Protein AF-X0P9U1-F1 (afdb_monomer_lite)

Organism: NCBI:txid1423743

InterPro domains:
  IPR007561 Cell division protein SepF/SepF-related [PF04472] (2-61)
  IPR023052 Cell division protein SepF [PTHR35798] (2-62)
  IPR038594 SepF-like superfamily [G3DSA:3.30.110.150] (1-63)

Secondary structure (DSSP, 8-state):
-HHHHHHHHTT--EEEE-TTS-HHHHHHHHHHHHHHHHHTT-EEEEEETTEEEEE-TT-----

Radius of gyration: 11.16 Å; chains: 1; bounding box: 24×28×28 Å

Sequence (63 aa):
MDTIAEKLLDDNAVIIKLDKLDIKSAERMVDFLNGVLFAIHGNINRLDKNIFICSPKNFKVTK

Structure (mmCIF, N/CA/C/O backbone):
data_AF-X0P9U1-F1
#
_entry.id   AF-X0P9U1-F1
#
loop_
_atom_site.group_PDB
_atom_site.id
_atom_site.type_symbol
_atom_site.label_atom_id
_atom_site.label_alt_id
_atom_site.label_comp_id
_atom_site.label_asym_id
_atom_site.label_entity_id
_atom_site.label_seq_id
_atom_site.pdbx_PDB_ins_code
_atom_site.Cartn_x
_atom_site.Cartn_y
_atom_site.Cartn_z
_atom_site.occupancy
_atom_site.B_iso_or_equiv
_atom_site.auth_seq_id
_atom_site.auth_comp_id
_atom_site.auth_asym_id
_atom_site.auth_atom_id
_atom_site.pdbx_PDB_model_num
ATOM 1 N N . MET A 1 1 ? -3.353 6.074 -5.479 1.00 57.81 1 MET A N 1
ATOM 2 C CA . MET A 1 1 ? -2.801 5.473 -4.243 1.00 57.81 1 MET A CA 1
ATOM 3 C C . MET A 1 1 ? -3.821 5.559 -3.126 1.00 57.81 1 MET A C 1
ATOM 5 O O . MET A 1 1 ? -4.019 4.557 -2.451 1.00 57.81 1 MET A O 1
ATOM 9 N N . ASP A 1 2 ? -4.516 6.689 -3.031 1.00 66.06 2 ASP A N 1
ATOM 10 C CA . ASP A 1 2 ? -5.594 6.970 -2.075 1.00 66.06 2 ASP A CA 1
ATOM 11 C C . ASP A 1 2 ? -6.586 5.806 -1.937 1.00 66.06 2 ASP A C 1
ATOM 13 O O . ASP A 1 2 ? -6.790 5.309 -0.840 1.00 66.06 2 ASP A O 1
ATOM 17 N N . THR A 1 3 ? -7.022 5.202 -3.046 1.00 82.81 3 THR A N 1
ATOM 18 C CA . THR A 1 3 ? -7.966 4.069 -3.018 1.00 82.81 3 THR A CA 1
ATOM 19 C C . THR A 1 3 ? -7.427 2.780 -2.374 1.00 82.81 3 THR A C 1
ATOM 21 O O . THR A 1 3 ? -8.209 1.962 -1.900 1.00 82.81 3 THR A O 1
ATOM 24 N N . ILE A 1 4 ? -6.108 2.532 -2.379 1.00 87.50 4 ILE A N 1
ATOM 25 C CA . ILE A 1 4 ? -5.536 1.350 -1.700 1.00 87.50 4 ILE A CA 1
ATOM 26 C C . ILE A 1 4 ? -5.465 1.613 -0.197 1.00 87.50 4 ILE A C 1
ATOM 28 O O . ILE A 1 4 ? -5.811 0.736 0.588 1.00 87.50 4 ILE A O 1
ATOM 32 N N . ALA A 1 5 ? -5.041 2.818 0.191 1.00 88.69 5 ALA A N 1
ATOM 33 C CA . ALA A 1 5 ? -4.980 3.216 1.590 1.00 88.69 5 ALA A CA 1
ATOM 34 C C . ALA A 1 5 ? -6.380 3.269 2.221 1.00 88.69 5 ALA A C 1
ATOM 36 O O . ALA A 1 5 ? -6.567 2.710 3.293 1.00 88.69 5 ALA A O 1
ATOM 37 N N . GLU A 1 6 ? -7.366 3.843 1.526 1.00 91.50 6 GLU A N 1
ATOM 38 C CA . GLU A 1 6 ? -8.778 3.857 1.938 1.00 91.50 6 GLU A CA 1
ATOM 39 C C . GLU A 1 6 ? -9.310 2.440 2.160 1.00 91.50 6 GLU A C 1
ATOM 41 O O . GLU A 1 6 ? -9.818 2.137 3.232 1.00 91.50 6 GLU A O 1
ATOM 46 N N . LYS A 1 7 ? -9.096 1.522 1.208 1.00 92.12 7 LYS A N 1
ATOM 47 C CA . LYS A 1 7 ? -9.517 0.122 1.373 1.00 92.12 7 LYS A CA 1
ATOM 48 C C . LYS A 1 7 ? -8.900 -0.539 2.601 1.00 92.12 7 LYS A C 1
ATOM 50 O O . LYS A 1 7 ? -9.598 -1.256 3.309 1.00 92.12 7 LYS A O 1
ATOM 55 N N . LEU A 1 8 ? -7.610 -0.306 2.838 1.00 90.31 8 LEU A N 1
ATOM 56 C CA . LEU A 1 8 ? -6.911 -0.847 4.001 1.00 90.31 8 LEU A CA 1
ATOM 57 C C . LEU A 1 8 ? -7.420 -0.236 5.316 1.00 90.31 8 LEU A C 1
ATOM 59 O O . LEU A 1 8 ? -7.468 -0.943 6.318 1.00 90.31 8 LEU A O 1
ATOM 63 N N 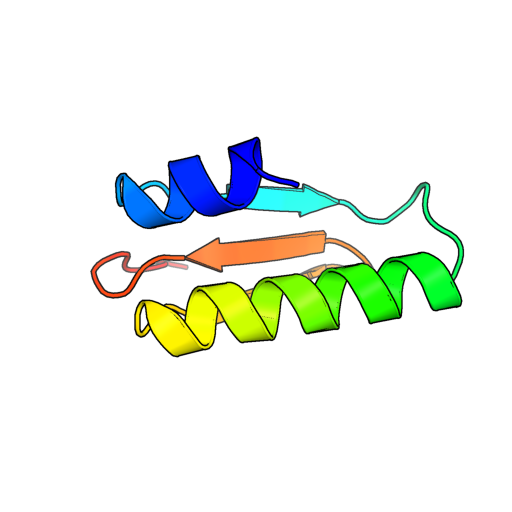. LEU A 1 9 ? -7.805 1.042 5.315 1.00 90.12 9 LEU A N 1
ATOM 64 C CA . LEU A 1 9 ? -8.431 1.718 6.457 1.00 90.12 9 LEU A CA 1
ATOM 65 C C . LEU A 1 9 ? -9.853 1.205 6.723 1.00 90.12 9 LEU A C 1
ATOM 67 O O . LEU A 1 9 ? -10.236 1.076 7.880 1.00 90.12 9 LEU A O 1
ATOM 71 N N . ASP A 1 10 ? -10.585 0.830 5.674 1.00 92.00 10 ASP A N 1
ATOM 72 C CA . ASP A 1 10 ? -11.915 0.211 5.743 1.00 92.00 10 ASP A CA 1
ATOM 73 C C . ASP A 1 10 ? -11.863 -1.300 6.069 1.00 92.00 10 ASP A C 1
ATOM 75 O O . ASP A 1 10 ? -12.793 -2.045 5.760 1.00 92.00 10 ASP A O 1
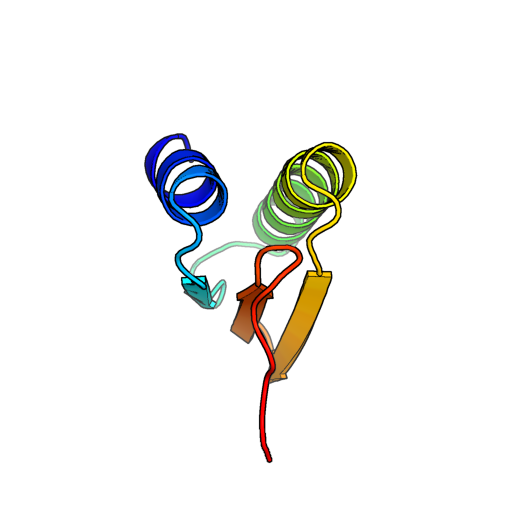ATOM 79 N N . ASP A 1 11 ? -10.756 -1.779 6.649 1.00 89.62 11 ASP A N 1
ATOM 80 C CA . ASP A 1 11 ? -10.509 -3.182 7.010 1.00 89.62 11 ASP A CA 1
ATOM 81 C C . ASP A 1 11 ? -10.557 -4.187 5.829 1.00 89.62 11 ASP A C 1
ATOM 83 O O . ASP A 1 11 ? -10.649 -5.404 6.020 1.00 89.62 11 ASP A O 1
ATOM 87 N N . ASN A 1 12 ? -10.391 -3.720 4.586 1.0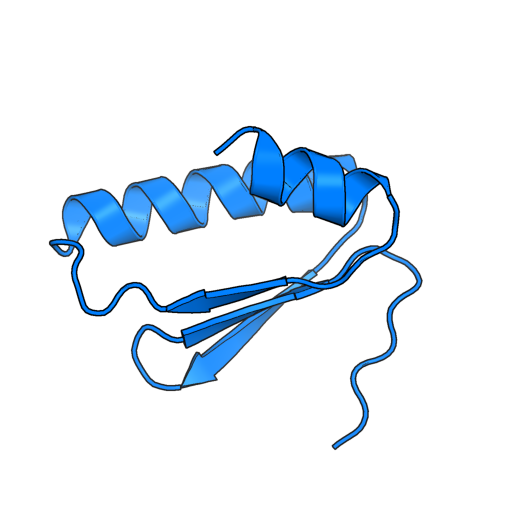0 91.44 12 ASN A N 1
ATOM 88 C CA . ASN A 1 12 ? -10.323 -4.583 3.405 1.00 91.44 12 ASN A CA 1
ATOM 89 C C . ASN A 1 12 ? -8.874 -4.903 3.015 1.00 91.44 12 ASN A C 1
ATOM 91 O O . ASN A 1 12 ? -8.063 -4.012 2.758 1.00 91.44 12 ASN A O 1
ATOM 95 N N . ALA A 1 13 ? -8.551 -6.191 2.871 1.00 93.81 13 ALA A N 1
ATOM 96 C CA . ALA A 1 13 ? -7.283 -6.600 2.272 1.00 93.81 13 ALA A CA 1
ATOM 97 C C . ALA A 1 13 ? -7.248 -6.298 0.765 1.00 93.81 13 ALA A C 1
ATOM 99 O O . ALA A 1 13 ? -8.254 -6.397 0.058 1.00 93.81 13 ALA A O 1
ATOM 100 N N . VAL A 1 14 ? -6.064 -5.968 0.254 1.00 94.12 14 VAL A N 1
ATOM 101 C CA . VAL A 1 14 ? -5.850 -5.596 -1.147 1.00 94.12 14 VAL A CA 1
ATOM 102 C C . VAL A 1 14 ? -4.717 -6.426 -1.732 1.00 94.12 14 VAL A C 1
ATOM 104 O O . VAL A 1 14 ? -3.629 -6.497 -1.165 1.00 94.12 14 VAL A O 1
ATOM 107 N N . ILE A 1 15 ? -4.956 -7.029 -2.896 1.00 94.38 15 ILE A N 1
ATOM 108 C CA . ILE A 1 15 ? -3.907 -7.650 -3.707 1.00 94.38 15 ILE A CA 1
ATOM 109 C C . ILE A 1 15 ? -3.478 -6.656 -4.779 1.00 94.38 15 ILE A C 1
ATOM 111 O O . ILE A 1 15 ? -4.308 -6.082 -5.486 1.00 94.38 15 ILE A O 1
ATOM 115 N N . ILE A 1 16 ? -2.171 -6.479 -4.918 1.00 93.25 16 ILE A N 1
ATOM 116 C CA . ILE A 1 16 ? -1.558 -5.599 -5.906 1.00 93.25 16 ILE A CA 1
ATOM 117 C C . ILE A 1 16 ? -0.578 -6.379 -6.770 1.00 93.25 16 ILE A C 1
ATOM 119 O O . ILE A 1 16 ? 0.164 -7.238 -6.292 1.00 93.25 16 ILE A O 1
ATOM 123 N N . LYS A 1 17 ? -0.568 -6.045 -8.059 1.00 93.50 17 LYS A N 1
ATOM 124 C CA . LYS A 1 17 ? 0.349 -6.593 -9.053 1.00 93.50 17 LYS A CA 1
ATOM 125 C C . LYS A 1 17 ? 1.146 -5.449 -9.668 1.00 93.50 17 LYS A C 1
ATOM 127 O O . LYS A 1 17 ? 0.569 -4.538 -10.257 1.00 93.50 17 LYS A O 1
ATOM 132 N N . LEU A 1 18 ? 2.464 -5.501 -9.519 1.00 92.69 18 LEU A N 1
ATOM 133 C CA . LEU A 1 18 ? 3.403 -4.454 -9.926 1.00 92.69 18 LEU A CA 1
ATOM 134 C C . LEU A 1 18 ? 4.102 -4.774 -11.260 1.00 92.69 18 LEU A C 1
ATOM 136 O O . LEU A 1 18 ? 5.048 -4.093 -11.630 1.00 92.69 18 LEU A O 1
ATOM 140 N N . ASP A 1 19 ? 3.628 -5.776 -12.010 1.00 90.00 19 ASP A N 1
ATOM 141 C CA . ASP A 1 19 ? 4.230 -6.253 -13.272 1.00 90.00 19 ASP A CA 1
ATOM 142 C C . ASP A 1 19 ? 4.405 -5.169 -14.346 1.00 90.00 19 ASP A C 1
ATOM 144 O O . ASP A 1 19 ? 5.237 -5.313 -15.237 1.00 90.00 19 ASP A O 1
ATOM 148 N N . LYS A 1 20 ? 3.591 -4.109 -14.292 1.00 91.12 20 LYS A N 1
ATOM 149 C CA . LYS A 1 20 ? 3.608 -3.001 -15.260 1.00 91.12 20 LYS A CA 1
ATOM 150 C C . LYS A 1 20 ? 4.451 -1.806 -14.808 1.00 91.12 20 LYS A C 1
ATOM 152 O O . LYS A 1 20 ? 4.521 -0.822 -15.538 1.00 91.12 20 LYS A O 1
ATOM 157 N N . LEU A 1 21 ? 5.032 -1.860 -13.612 1.00 91.62 21 LEU A N 1
ATOM 158 C CA . LEU A 1 21 ? 5.896 -0.807 -13.091 1.00 91.62 21 LEU A CA 1
ATOM 159 C C . LEU A 1 21 ? 7.356 -1.141 -13.386 1.00 91.62 21 LEU A C 1
ATOM 161 O O . LEU A 1 21 ? 7.770 -2.299 -13.322 1.00 91.62 21 LEU A O 1
ATOM 165 N N . ASP A 1 22 ? 8.151 -0.113 -13.671 1.00 94.75 22 ASP A N 1
ATOM 166 C CA . ASP A 1 22 ? 9.601 -0.254 -13.624 1.00 94.75 22 ASP A CA 1
ATOM 167 C C . ASP A 1 22 ? 10.068 -0.502 -12.179 1.00 94.75 22 ASP A C 1
ATOM 169 O O . ASP A 1 22 ? 9.343 -0.240 -11.216 1.00 94.75 22 ASP A O 1
ATOM 173 N N . ILE A 1 23 ? 11.301 -0.990 -12.030 1.00 90.62 23 ILE A N 1
ATOM 174 C CA . ILE A 1 23 ? 11.858 -1.391 -10.731 1.00 90.62 23 ILE A CA 1
ATOM 175 C C . ILE A 1 23 ? 11.787 -0.246 -9.711 1.00 90.62 23 ILE A C 1
ATOM 177 O O . ILE A 1 23 ? 11.346 -0.467 -8.586 1.00 90.62 23 ILE A O 1
ATOM 181 N N . LYS A 1 24 ? 12.132 0.988 -10.105 1.00 95.00 24 LYS A N 1
ATOM 182 C CA . LYS A 1 24 ? 12.147 2.132 -9.180 1.00 95.00 24 LYS A CA 1
ATOM 183 C C . LYS A 1 24 ? 10.736 2.520 -8.755 1.00 95.00 24 LYS A C 1
ATOM 185 O O . LYS A 1 24 ? 10.508 2.860 -7.596 1.00 95.00 24 LYS A O 1
ATOM 190 N N . SER A 1 25 ? 9.782 2.486 -9.681 1.00 93.62 25 SER A N 1
ATOM 191 C CA . SER A 1 25 ? 8.377 2.756 -9.365 1.00 93.62 25 SER A CA 1
ATOM 192 C C . SER A 1 25 ? 7.778 1.676 -8.464 1.00 93.62 25 SER A C 1
ATOM 194 O O . SER A 1 25 ? 7.026 1.999 -7.546 1.00 93.62 25 SER A O 1
ATOM 196 N N . ALA A 1 26 ? 8.135 0.406 -8.679 1.00 92.06 26 ALA A N 1
ATOM 197 C CA . ALA A 1 26 ? 7.703 -0.700 -7.831 1.00 92.06 26 ALA A CA 1
ATOM 198 C C . ALA A 1 26 ? 8.257 -0.575 -6.403 1.00 92.06 26 ALA A C 1
ATOM 200 O O . ALA A 1 26 ? 7.493 -0.719 -5.451 1.00 92.06 26 ALA A O 1
ATOM 201 N N . GLU A 1 27 ? 9.541 -0.242 -6.247 1.00 92.62 27 GLU A N 1
ATOM 202 C CA . GLU A 1 27 ? 10.169 0.014 -4.941 1.00 92.62 27 GLU A CA 1
ATOM 203 C C . GLU A 1 27 ? 9.467 1.153 -4.194 1.00 92.62 27 GLU A C 1
ATOM 205 O O . GLU A 1 27 ? 9.005 0.958 -3.072 1.00 92.62 27 GLU A O 1
ATOM 210 N N . ARG A 1 28 ? 9.251 2.301 -4.854 1.00 94.25 28 ARG A N 1
ATOM 211 C CA . ARG A 1 28 ? 8.519 3.437 -4.263 1.00 94.25 28 ARG A CA 1
ATOM 212 C C . ARG A 1 28 ? 7.100 3.074 -3.839 1.00 94.25 28 ARG A C 1
ATOM 214 O O . ARG A 1 28 ? 6.607 3.571 -2.829 1.00 94.25 28 ARG A O 1
ATOM 221 N N . MET A 1 29 ? 6.423 2.233 -4.619 1.00 92.50 29 MET A N 1
ATOM 222 C CA . MET A 1 29 ? 5.076 1.781 -4.289 1.00 92.50 29 MET A CA 1
ATOM 223 C C . MET A 1 29 ? 5.077 0.867 -3.062 1.00 92.50 29 MET A C 1
ATOM 225 O O . MET A 1 29 ? 4.208 1.009 -2.205 1.00 92.50 29 MET A O 1
ATOM 229 N N . VAL A 1 30 ? 6.059 -0.029 -2.944 1.00 92.88 30 VAL A N 1
ATOM 230 C CA . VAL A 1 30 ? 6.235 -0.872 -1.753 1.00 92.88 30 VAL A CA 1
ATOM 231 C C . VAL A 1 30 ? 6.544 -0.018 -0.521 1.00 92.88 30 VAL A C 1
ATOM 233 O O . VAL A 1 30 ? 5.919 -0.226 0.516 1.00 92.88 30 VAL A O 1
ATOM 236 N N . ASP A 1 31 ? 7.417 0.985 -0.632 1.00 94.56 31 ASP A N 1
ATOM 237 C CA . ASP A 1 31 ? 7.731 1.906 0.471 1.00 94.56 31 ASP A CA 1
ATOM 238 C C . ASP A 1 31 ? 6.499 2.686 0.944 1.00 94.56 31 ASP A C 1
ATOM 240 O O . ASP A 1 31 ? 6.236 2.773 2.146 1.00 94.56 31 ASP A O 1
ATOM 244 N N . PHE A 1 32 ? 5.691 3.193 0.009 1.00 92.88 32 PHE A N 1
ATOM 245 C CA . PHE A 1 32 ? 4.424 3.850 0.331 1.00 92.88 32 PHE A CA 1
ATOM 246 C C . PHE A 1 32 ? 3.488 2.925 1.123 1.00 92.88 32 PHE A C 1
ATOM 248 O O . PHE A 1 32 ? 2.940 3.318 2.154 1.00 92.88 32 PHE A O 1
ATOM 255 N N . LEU A 1 33 ? 3.322 1.682 0.666 1.00 93.88 33 LEU A N 1
ATOM 256 C CA . LEU A 1 33 ? 2.440 0.709 1.315 1.00 93.88 33 LEU A CA 1
ATOM 257 C C . LEU A 1 33 ? 2.946 0.306 2.694 1.00 93.88 33 LEU A C 1
ATOM 259 O O . LEU A 1 33 ? 2.140 0.170 3.610 1.00 93.88 33 LEU A O 1
ATOM 263 N N . ASN A 1 34 ? 4.262 0.162 2.858 1.00 94.25 34 ASN A N 1
ATOM 264 C CA . ASN A 1 34 ? 4.875 -0.057 4.163 1.00 94.25 34 ASN A CA 1
ATOM 265 C C . ASN A 1 34 ? 4.537 1.084 5.129 1.00 94.25 34 ASN A C 1
ATOM 267 O O . ASN A 1 34 ? 4.183 0.811 6.271 1.00 94.25 34 ASN A O 1
ATOM 271 N N . GLY A 1 35 ? 4.569 2.340 4.671 1.00 94.19 35 GLY A N 1
ATOM 272 C CA . GLY A 1 35 ? 4.164 3.492 5.480 1.00 94.19 35 GLY A CA 1
ATOM 273 C C . GLY A 1 35 ? 2.700 3.429 5.927 1.00 94.19 35 GLY A C 1
ATOM 274 O O . GLY A 1 35 ? 2.408 3.595 7.112 1.00 94.19 35 GLY A O 1
ATOM 275 N N . VAL A 1 36 ? 1.783 3.127 5.002 1.00 93.62 36 VAL A N 1
ATOM 276 C CA . VAL A 1 36 ? 0.347 2.990 5.308 1.00 93.62 36 VAL A CA 1
ATOM 277 C C . VAL A 1 36 ? 0.099 1.843 6.286 1.00 93.62 36 VAL A C 1
ATOM 27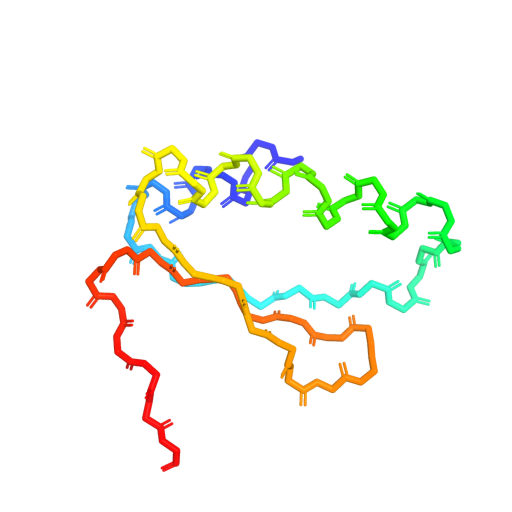9 O O . VAL A 1 36 ? -0.564 2.025 7.304 1.00 93.62 36 VAL A O 1
ATOM 282 N N . LEU A 1 37 ? 0.652 0.663 6.005 1.00 95.06 37 LEU A N 1
ATOM 283 C CA . LEU A 1 37 ? 0.449 -0.532 6.822 1.00 95.06 37 LEU A CA 1
ATOM 284 C C . LEU A 1 37 ? 1.075 -0.390 8.205 1.00 95.06 37 LEU A C 1
ATOM 286 O O . LEU A 1 37 ? 0.467 -0.814 9.182 1.00 95.06 37 LEU A O 1
ATOM 290 N N . PHE A 1 38 ? 2.235 0.258 8.310 1.00 95.00 38 PHE A N 1
ATOM 291 C CA . PHE A 1 38 ? 2.832 0.584 9.599 1.00 95.00 38 PHE A CA 1
ATOM 292 C C . PHE A 1 38 ? 1.891 1.447 10.450 1.00 95.00 38 PHE A C 1
ATOM 294 O O . PHE A 1 38 ? 1.673 1.133 11.620 1.00 95.00 38 PHE A O 1
ATOM 301 N N . ALA A 1 39 ? 1.275 2.475 9.855 1.00 94.31 39 ALA A N 1
ATOM 302 C CA . ALA A 1 39 ? 0.358 3.372 10.557 1.00 94.31 39 ALA A CA 1
ATOM 303 C C . ALA A 1 39 ? -0.908 2.666 11.076 1.00 94.31 39 ALA A C 1
ATOM 305 O O . ALA A 1 39 ? -1.424 3.039 12.127 1.00 94.31 39 ALA A O 1
ATOM 306 N N . ILE A 1 40 ? -1.392 1.636 10.374 1.00 93.25 40 ILE A N 1
ATOM 307 C CA . ILE A 1 40 ? -2.615 0.898 10.744 1.00 93.25 40 ILE A CA 1
ATOM 308 C C . ILE A 1 40 ? -2.342 -0.457 11.416 1.00 93.25 40 ILE A C 1
ATOM 310 O O . ILE A 1 40 ? -3.264 -1.251 11.600 1.00 93.25 40 ILE A O 1
ATOM 314 N N . HIS A 1 41 ? -1.086 -0.754 11.767 1.00 95.00 41 HIS A N 1
ATOM 315 C CA . HIS A 1 41 ? -0.649 -2.073 12.251 1.00 95.00 41 HIS A CA 1
ATOM 316 C C . HIS A 1 41 ? -1.052 -3.237 11.324 1.00 95.00 41 HIS A C 1
ATOM 318 O O . HIS A 1 41 ? -1.376 -4.336 11.780 1.00 95.00 41 HIS A O 1
ATOM 324 N N . GLY A 1 42 ? -1.062 -2.976 10.021 1.00 94.75 42 GLY A N 1
ATOM 325 C CA . GLY A 1 42 ? -1.275 -3.962 8.976 1.00 94.75 42 GLY A CA 1
ATOM 326 C C . GLY A 1 42 ? 0.004 -4.714 8.616 1.00 94.75 42 GLY A C 1
ATOM 327 O O . GLY A 1 42 ? 1.055 -4.571 9.240 1.00 94.75 42 GLY A O 1
ATOM 328 N N . ASN A 1 43 ? -0.095 -5.534 7.578 1.00 94.75 43 ASN A N 1
ATOM 329 C CA . ASN A 1 43 ? 0.978 -6.395 7.112 1.00 94.75 43 ASN A CA 1
ATOM 330 C C . ASN A 1 43 ? 1.020 -6.436 5.579 1.00 94.75 43 ASN A C 1
ATOM 332 O O . ASN A 1 43 ? -0.020 -6.348 4.923 1.00 94.75 43 ASN A O 1
ATOM 336 N N . ILE A 1 44 ? 2.212 -6.587 5.005 1.00 94.25 44 ILE A N 1
ATOM 337 C CA . ILE A 1 44 ? 2.410 -6.814 3.570 1.00 94.25 44 ILE A CA 1
ATOM 338 C C . ILE A 1 44 ? 3.176 -8.112 3.378 1.00 94.25 44 ILE A C 1
ATOM 340 O O . ILE A 1 44 ? 4.223 -8.329 3.979 1.00 94.25 44 ILE A O 1
ATOM 344 N N . ASN A 1 45 ? 2.661 -8.982 2.517 1.00 92.94 45 ASN A N 1
ATOM 345 C CA . ASN A 1 45 ? 3.287 -10.259 2.207 1.00 92.94 45 ASN A CA 1
ATOM 346 C C . ASN A 1 45 ? 3.394 -10.424 0.697 1.00 92.94 45 ASN A C 1
ATOM 348 O O . ASN A 1 45 ? 2.476 -10.088 -0.051 1.00 92.94 45 ASN A O 1
ATOM 352 N N . ARG A 1 46 ? 4.522 -10.958 0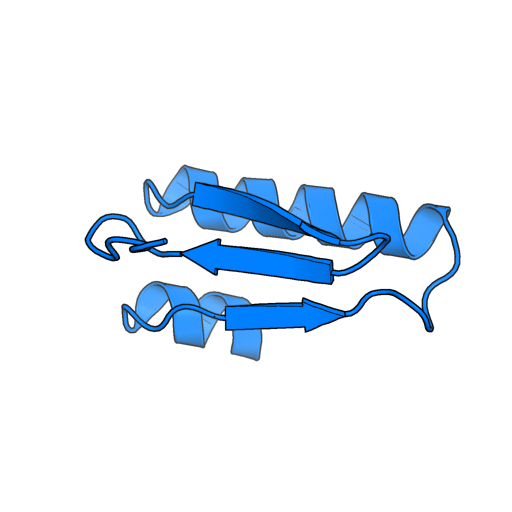.234 1.00 92.94 46 ARG A N 1
ATOM 353 C CA . ARG A 1 46 ? 4.690 -11.316 -1.174 1.00 92.94 46 ARG A CA 1
ATOM 354 C C . ARG A 1 46 ? 3.983 -12.644 -1.437 1.00 92.94 46 ARG A C 1
ATOM 356 O O . ARG A 1 46 ? 4.278 -13.627 -0.766 1.00 92.94 46 ARG A O 1
ATOM 363 N N . LEU A 1 47 ? 3.085 -12.662 -2.419 1.00 92.31 47 LEU A N 1
ATOM 364 C CA . LEU A 1 47 ? 2.443 -13.888 -2.900 1.00 92.31 47 LEU A CA 1
ATOM 365 C C . LEU A 1 47 ? 3.241 -14.521 -4.045 1.00 92.31 47 LEU A C 1
ATOM 367 O O . LEU A 1 47 ? 3.397 -15.736 -4.082 1.00 92.31 47 LEU A O 1
ATOM 371 N N . ASP A 1 48 ? 3.764 -13.694 -4.955 1.00 93.00 48 ASP A N 1
ATOM 372 C CA . ASP A 1 48 ? 4.571 -14.118 -6.106 1.00 93.00 48 ASP A CA 1
ATOM 373 C C . ASP A 1 48 ? 5.494 -12.968 -6.562 1.00 93.00 48 ASP A C 1
ATOM 375 O O . ASP A 1 48 ? 5.497 -11.876 -5.980 1.00 93.00 48 ASP A O 1
ATOM 379 N N . LYS A 1 49 ? 6.291 -13.175 -7.613 1.00 89.75 49 LYS A N 1
ATOM 380 C CA . LYS A 1 49 ? 7.065 -12.125 -8.275 1.00 89.75 49 LYS A CA 1
ATOM 381 C C . LYS A 1 49 ? 6.140 -10.960 -8.621 1.00 89.75 49 LYS A C 1
ATOM 383 O O . LYS A 1 49 ? 5.206 -11.112 -9.396 1.00 89.75 49 LYS A O 1
ATOM 388 N N . ASN A 1 50 ? 6.435 -9.797 -8.039 1.00 90.19 50 ASN A N 1
ATOM 389 C CA . ASN A 1 50 ? 5.684 -8.553 -8.214 1.00 90.19 50 ASN A CA 1
ATOM 390 C C . ASN A 1 50 ? 4.204 -8.609 -7.775 1.00 90.19 50 ASN A C 1
ATOM 392 O O . ASN A 1 50 ? 3.465 -7.669 -8.065 1.00 90.19 50 ASN A O 1
ATOM 396 N N . ILE A 1 51 ? 3.768 -9.645 -7.046 1.00 94.25 51 ILE A N 1
ATOM 397 C CA . ILE A 1 51 ? 2.414 -9.742 -6.485 1.00 94.25 51 ILE A CA 1
ATOM 398 C C . ILE A 1 51 ? 2.493 -9.718 -4.962 1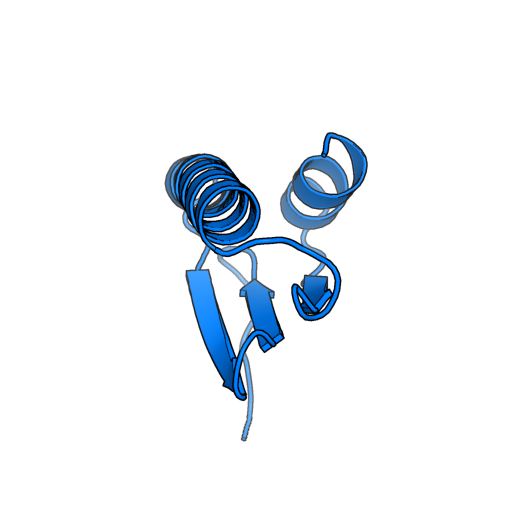.00 94.25 51 ILE A C 1
ATOM 400 O O . ILE A 1 51 ? 3.181 -10.537 -4.347 1.00 94.25 51 ILE A O 1
ATOM 404 N N . PHE A 1 52 ? 1.746 -8.805 -4.350 1.00 94.12 52 PHE A N 1
ATOM 405 C CA . PHE A 1 52 ? 1.715 -8.618 -2.905 1.00 94.12 52 PHE A CA 1
ATOM 406 C C . PHE A 1 52 ? 0.278 -8.582 -2.402 1.00 94.12 52 PHE A C 1
ATOM 408 O O . PHE A 1 52 ? -0.617 -8.085 -3.086 1.00 94.12 52 PHE A O 1
ATOM 415 N N . ILE A 1 53 ? 0.076 -9.090 -1.192 1.00 94.69 53 ILE A N 1
ATOM 416 C CA . ILE A 1 53 ? -1.136 -8.883 -0.411 1.00 94.69 53 ILE A CA 1
ATOM 417 C C . ILE A 1 53 ? -0.829 -7.910 0.723 1.00 94.69 53 ILE A C 1
ATOM 419 O O . ILE A 1 53 ? 0.121 -8.101 1.482 1.00 94.69 53 ILE A O 1
ATOM 423 N N . CYS A 1 54 ? -1.643 -6.869 0.820 1.00 95.19 54 CYS A N 1
ATOM 424 C CA . CYS A 1 54 ? -1.664 -5.914 1.914 1.00 95.19 54 CYS A CA 1
ATOM 425 C C . CYS A 1 54 ? -2.906 -6.212 2.754 1.00 95.19 54 CYS A C 1
ATOM 427 O O . CYS A 1 54 ? -4.019 -6.241 2.229 1.00 95.19 54 CYS A O 1
ATOM 429 N N . SER A 1 55 ? -2.720 -6.461 4.042 1.00 95.38 55 SER A N 1
ATOM 430 C CA . SER A 1 55 ? -3.772 -6.898 4.956 1.00 95.38 55 SER A CA 1
ATOM 431 C C . SER A 1 55 ? -3.810 -5.987 6.188 1.00 95.38 55 SER A C 1
ATOM 433 O O . SER A 1 55 ? -2.757 -5.792 6.800 1.00 95.38 55 SER A O 1
ATOM 435 N N . PRO A 1 56 ? -4.971 -5.437 6.580 1.00 94.00 56 PRO A N 1
ATOM 436 C CA . PRO A 1 56 ? -5.103 -4.656 7.809 1.00 94.00 56 PRO A CA 1
ATOM 437 C C . PRO A 1 56 ? -4.956 -5.543 9.053 1.00 94.00 56 PRO A C 1
ATOM 439 O O . PRO A 1 56 ? -4.945 -6.773 8.957 1.00 94.00 56 PRO A O 1
ATOM 442 N N . LYS A 1 57 ? -4.831 -4.924 10.233 1.00 89.62 57 LYS A N 1
ATOM 443 C CA . LYS A 1 57 ? -4.478 -5.589 11.503 1.00 89.62 57 LYS A CA 1
ATOM 444 C C . LYS A 1 57 ? -5.280 -6.861 11.801 1.00 89.62 57 LYS A C 1
ATOM 446 O O . LYS A 1 57 ? -4.720 -7.842 12.283 1.00 89.62 57 LYS A O 1
ATOM 451 N N . ASN A 1 58 ? -6.584 -6.844 11.531 1.00 80.38 58 ASN A N 1
ATOM 452 C CA . ASN A 1 58 ? -7.497 -7.927 11.904 1.00 80.38 58 ASN A CA 1
ATOM 453 C C . ASN A 1 58 ? -7.675 -8.989 10.805 1.00 80.38 58 ASN A C 1
ATOM 455 O O . ASN A 1 58 ? -8.447 -9.934 10.975 1.00 80.38 58 ASN A O 1
ATOM 459 N N . PHE A 1 59 ? -6.977 -8.862 9.676 1.00 81.94 59 PHE A N 1
ATOM 460 C CA . PHE A 1 59 ? -7.151 -9.756 8.541 1.00 81.94 59 PHE A CA 1
ATOM 461 C C . PHE A 1 59 ? -6.246 -10.989 8.657 1.00 81.94 59 PHE A C 1
ATOM 463 O O . PHE A 1 59 ? -5.018 -10.900 8.604 1.00 81.94 59 PHE A O 1
ATOM 470 N N . LYS A 1 60 ? -6.856 -12.171 8.795 1.00 72.38 60 LYS A N 1
ATOM 471 C CA . LYS A 1 60 ? -6.140 -13.447 8.907 1.00 72.38 60 LYS A CA 1
ATOM 472 C C . LYS A 1 60 ? -6.024 -14.121 7.541 1.00 72.38 60 LYS A C 1
ATOM 474 O O . LYS A 1 60 ? -6.991 -14.687 7.039 1.00 72.38 60 LYS A O 1
ATOM 479 N N . VAL A 1 61 ? -4.822 -14.117 6.966 1.00 68.31 61 VAL A N 1
ATOM 480 C CA . VAL A 1 61 ? -4.519 -14.910 5.765 1.00 68.31 61 VAL A CA 1
ATOM 481 C C . VAL A 1 61 ? -4.464 -16.388 6.164 1.00 68.31 61 VAL A C 1
ATOM 483 O O . VAL A 1 61 ? -3.663 -16.777 7.013 1.00 68.31 61 VAL A O 1
ATOM 486 N N . THR A 1 62 ? -5.340 -17.210 5.588 1.00 69.31 62 THR A N 1
ATOM 487 C CA . THR A 1 62 ? -5.315 -18.676 5.725 1.00 69.31 62 THR A CA 1
ATOM 488 C C . THR A 1 62 ? -4.769 -19.291 4.439 1.00 69.31 62 THR A C 1
ATOM 490 O O . THR A 1 62 ? -4.967 -18.736 3.360 1.00 69.31 62 THR A O 1
ATOM 493 N N . LYS A 1 63 ? -3.987 -20.363 4.589 1.00 55.75 63 LYS A N 1
ATOM 494 C CA . LYS A 1 63 ? -3.235 -21.018 3.514 1.00 55.75 63 LYS A CA 1
ATOM 495 C C . LYS A 1 63 ? -4.055 -22.113 2.847 1.00 55.75 63 LYS A C 1
ATOM 497 O O . LYS A 1 63 ? -4.803 -22.785 3.590 1.00 55.75 63 LYS A O 1
#

pLDDT: mean 89.67, std 8.75, range [55.75, 95.38]

Foldseek 3Di:
DVVQLVCLVVQHKDKDACPVPDPVVLVVVVVVLCVSCVVQVWDWDAPDVRIIITGGNPDDDDD